Protein AF-A0A249T4B4-F1 (afdb_monomer)

Secondary structure (DSSP, 8-state):
----HHHHHHHHHTHHHHHHHHHH-------HHHHHHHHHHHHHHH--------SHHHHHHHHHHHHHHHHHHHHHHHHHH------------------

Structure (mmCIF, N/CA/C/O backbone):
data_AF-A0A249T4B4-F1
#
_entry.id   AF-A0A249T4B4-F1
#
loop_
_atom_site.group_PDB
_atom_site.id
_atom_site.type_symbol
_atom_site.label_atom_id
_atom_site.label_alt_id
_atom_site.label_comp_id
_atom_site.label_asym_id
_atom_site.label_entity_id
_atom_site.label_seq_id
_atom_site.pdbx_PDB_ins_code
_atom_site.Cartn_x
_atom_site.Cartn_y
_atom_site.Cartn_z
_atom_site.occupancy
_atom_site.B_iso_or_equiv
_atom_site.auth_seq_id
_atom_site.auth_comp_id
_atom_site.auth_asym_id
_atom_site.auth_atom_id
_atom_site.pdbx_PDB_model_num
ATOM 1 N N . MET A 1 1 ? 0.168 4.435 13.904 1.00 70.44 1 MET A N 1
ATOM 2 C CA . MET A 1 1 ? -0.228 4.103 12.525 1.00 70.44 1 MET A CA 1
ATOM 3 C C . MET A 1 1 ? -1.676 4.485 12.318 1.00 70.44 1 MET A C 1
ATOM 5 O O . MET A 1 1 ? -2.512 4.063 13.112 1.00 70.44 1 MET A O 1
ATOM 9 N N . LYS A 1 2 ? -1.967 5.302 11.306 1.00 84.81 2 LYS A N 1
ATOM 10 C CA . LYS A 1 2 ? -3.337 5.721 10.997 1.00 84.81 2 LYS A CA 1
ATOM 11 C C . LYS A 1 2 ? -3.500 5.833 9.485 1.00 84.81 2 LYS A C 1
ATOM 13 O O . LYS A 1 2 ? -2.949 6.744 8.883 1.00 84.81 2 LYS A O 1
ATOM 18 N N . PHE A 1 3 ? -4.254 4.909 8.901 1.00 90.31 3 PHE A N 1
ATOM 19 C CA . PHE A 1 3 ? -4.680 4.999 7.507 1.00 90.31 3 PHE A CA 1
ATOM 20 C C . PHE A 1 3 ? -5.956 5.842 7.424 1.00 90.31 3 PHE A C 1
ATOM 22 O O . PHE A 1 3 ? -6.886 5.630 8.208 1.00 90.31 3 PHE A O 1
ATOM 29 N N . THR A 1 4 ? -5.988 6.818 6.518 1.00 92.00 4 THR A N 1
ATOM 30 C CA . THR A 1 4 ? -7.196 7.600 6.203 1.00 92.00 4 THR A CA 1
ATOM 31 C C . THR A 1 4 ? -8.076 6.849 5.203 1.00 92.00 4 THR A C 1
ATOM 33 O O . THR A 1 4 ? -7.614 5.911 4.556 1.00 92.00 4 THR A O 1
ATOM 36 N N . ASP A 1 5 ? -9.335 7.258 5.033 1.00 90.50 5 ASP A N 1
ATOM 37 C CA . ASP A 1 5 ? -10.216 6.630 4.036 1.00 90.50 5 ASP A CA 1
ATOM 38 C C . ASP A 1 5 ? -9.691 6.802 2.596 1.00 90.50 5 ASP A C 1
ATOM 40 O O . ASP A 1 5 ? -9.836 5.893 1.781 1.00 90.50 5 ASP A O 1
ATOM 44 N N . GLU A 1 6 ? -8.994 7.907 2.300 1.00 92.75 6 GLU A N 1
ATOM 45 C CA . GLU A 1 6 ? -8.291 8.097 1.021 1.00 92.75 6 GLU A CA 1
ATOM 46 C C . GLU A 1 6 ? -7.152 7.083 0.852 1.00 92.75 6 GLU A C 1
ATOM 48 O O . GLU A 1 6 ? -7.034 6.450 -0.197 1.00 92.75 6 GLU A O 1
ATOM 53 N N . HIS A 1 7 ? -6.333 6.880 1.894 1.00 92.56 7 HIS A N 1
ATOM 54 C CA . HIS A 1 7 ? -5.259 5.882 1.856 1.00 92.56 7 HIS A CA 1
ATOM 55 C C . HIS A 1 7 ? -5.816 4.486 1.588 1.00 92.56 7 HIS A C 1
ATOM 57 O O . HIS A 1 7 ? -5.267 3.758 0.772 1.00 92.56 7 HIS A O 1
ATOM 63 N N . ILE A 1 8 ? -6.913 4.128 2.257 1.00 92.25 8 ILE A N 1
ATOM 64 C CA . ILE A 1 8 ? -7.579 2.828 2.117 1.00 92.25 8 ILE A CA 1
ATOM 65 C C . ILE A 1 8 ? -8.061 2.623 0.679 1.00 92.25 8 ILE A C 1
ATOM 67 O O . ILE A 1 8 ? -7.794 1.571 0.104 1.00 92.25 8 ILE A O 1
ATOM 71 N N . ALA A 1 9 ? -8.724 3.621 0.086 1.00 93.81 9 ALA A N 1
ATOM 72 C CA . ALA A 1 9 ? -9.222 3.532 -1.285 1.00 93.81 9 ALA A CA 1
ATOM 73 C C . ALA A 1 9 ? -8.085 3.298 -2.294 1.00 93.81 9 ALA A C 1
ATOM 75 O O . ALA A 1 9 ? -8.175 2.398 -3.126 1.00 93.81 9 ALA A O 1
ATOM 76 N N . LEU A 1 10 ? -6.986 4.049 -2.164 1.00 93.88 10 LEU A N 1
ATOM 77 C CA . LEU A 1 10 ? -5.814 3.905 -3.031 1.00 93.88 10 LEU A CA 1
ATOM 78 C C . LEU A 1 10 ? -5.099 2.561 -2.819 1.00 93.88 10 LEU A C 1
ATOM 80 O O . LEU A 1 10 ? -4.677 1.919 -3.777 1.00 93.88 10 LEU A O 1
ATOM 84 N N . LEU A 1 11 ? -4.967 2.098 -1.574 1.00 93.50 11 LEU A N 1
ATOM 85 C CA . LEU A 1 11 ? -4.361 0.795 -1.277 1.00 93.50 11 LEU A CA 1
ATOM 86 C C . LEU A 1 11 ? -5.217 -0.373 -1.785 1.00 93.50 11 LEU A C 1
ATOM 88 O O . LEU A 1 11 ? -4.671 -1.378 -2.234 1.00 93.50 11 LEU A O 1
ATOM 92 N N . ASP A 1 12 ? -6.544 -0.251 -1.754 1.00 93.25 12 ASP A N 1
ATOM 93 C CA . ASP A 1 12 ? -7.439 -1.255 -2.333 1.00 93.25 12 ASP A CA 1
ATOM 94 C C . ASP A 1 12 ? -7.380 -1.248 -3.874 1.00 93.25 12 ASP A C 1
ATOM 96 O O . ASP A 1 12 ? -7.371 -2.321 -4.478 1.00 93.25 12 ASP A O 1
ATOM 100 N N . GLU A 1 13 ? -7.241 -0.079 -4.512 1.00 94.12 13 GLU A N 1
ATOM 101 C CA . GLU A 1 13 ? -7.016 0.044 -5.964 1.00 94.12 13 GLU A CA 1
ATOM 102 C C . GLU A 1 13 ? -5.713 -0.648 -6.403 1.00 94.12 13 GLU A C 1
ATOM 104 O O . GLU A 1 13 ? -5.689 -1.402 -7.380 1.00 94.12 13 GLU A O 1
ATOM 109 N N . TYR A 1 14 ? -4.630 -0.454 -5.647 1.00 92.06 14 TYR A N 1
ATOM 110 C CA . TYR A 1 14 ? -3.311 -1.014 -5.956 1.00 92.06 14 TYR A CA 1
ATOM 111 C C . TYR A 1 14 ? -3.055 -2.407 -5.356 1.00 92.06 14 TYR A C 1
ATOM 113 O O . TYR A 1 14 ? -1.969 -2.967 -5.539 1.00 92.06 14 TYR A O 1
ATOM 121 N N . MET A 1 15 ? -4.055 -3.024 -4.722 1.00 91.00 15 MET A N 1
ATOM 122 C CA . MET A 1 15 ? -3.972 -4.361 -4.123 1.00 91.00 15 MET A CA 1
ATOM 123 C C . MET A 1 15 ? -3.398 -5.449 -5.057 1.00 91.00 15 MET A C 1
ATOM 125 O O . MET A 1 15 ? -2.612 -6.278 -4.588 1.00 91.00 15 MET A O 1
ATOM 129 N N . PRO A 1 16 ? -3.689 -5.478 -6.377 1.00 90.69 16 PRO A N 1
ATOM 130 C CA . PRO A 1 16 ? -3.104 -6.478 -7.274 1.00 90.69 16 PRO A CA 1
ATOM 131 C C . PRO A 1 16 ? -1.568 -6.446 -7.332 1.00 90.69 16 PRO A C 1
ATOM 133 O O . PRO A 1 16 ? -0.938 -7.473 -7.596 1.00 90.69 16 PRO A O 1
ATOM 136 N N . ILE A 1 17 ? -0.952 -5.285 -7.076 1.00 89.19 17 ILE A N 1
ATOM 137 C CA . ILE A 1 17 ? 0.507 -5.134 -6.997 1.00 89.19 17 ILE A CA 1
ATOM 138 C C . ILE A 1 17 ? 1.032 -5.880 -5.772 1.00 89.19 17 ILE A C 1
ATOM 140 O O . ILE A 1 17 ? 2.000 -6.634 -5.883 1.00 89.19 17 ILE A O 1
ATOM 144 N N . TRP A 1 18 ? 0.365 -5.716 -4.627 1.00 91.81 18 TRP A N 1
ATOM 145 C CA . TRP A 1 18 ? 0.710 -6.427 -3.402 1.00 91.81 18 TRP A CA 1
ATOM 146 C C . TRP A 1 18 ? 0.554 -7.937 -3.556 1.00 91.81 18 TRP A C 1
ATOM 148 O O . TRP A 1 18 ? 1.490 -8.669 -3.250 1.00 91.81 18 TRP A O 1
ATOM 158 N N . VAL A 1 19 ? -0.572 -8.404 -4.100 1.00 90.19 19 VAL A N 1
ATOM 159 C CA . VAL A 1 19 ? -0.815 -9.839 -4.332 1.00 90.19 19 VAL A CA 1
ATOM 160 C C . VAL A 1 19 ? 0.296 -10.443 -5.189 1.00 90.19 19 VAL A C 1
ATOM 162 O O . VAL A 1 19 ? 0.878 -11.465 -4.830 1.00 90.19 19 VAL A O 1
ATOM 165 N N . ARG A 1 20 ? 0.668 -9.772 -6.285 1.00 89.69 20 ARG A N 1
ATOM 166 C CA . ARG A 1 20 ? 1.765 -10.229 -7.146 1.00 89.69 20 ARG A CA 1
ATOM 167 C C . ARG A 1 20 ? 3.105 -10.247 -6.414 1.00 89.69 20 ARG A C 1
ATOM 169 O O . ARG A 1 20 ? 3.859 -11.202 -6.570 1.00 89.69 20 ARG A O 1
ATOM 176 N N . LEU A 1 21 ? 3.409 -9.218 -5.628 1.00 89.81 21 LEU A N 1
ATOM 177 C CA . LEU A 1 21 ? 4.647 -9.170 -4.859 1.00 89.81 21 LEU A CA 1
ATOM 178 C C . LEU A 1 21 ? 4.702 -10.270 -3.791 1.00 89.81 21 LEU A C 1
ATOM 180 O O . LEU A 1 21 ? 5.741 -10.901 -3.617 1.00 89.81 21 LEU A O 1
ATOM 184 N N . ARG A 1 22 ? 3.598 -10.510 -3.084 1.00 90.69 22 ARG A N 1
ATOM 185 C CA . ARG A 1 22 ? 3.492 -11.533 -2.043 1.00 90.69 22 ARG A CA 1
ATOM 186 C C . ARG A 1 22 ? 3.655 -12.938 -2.618 1.00 90.69 22 ARG A C 1
ATOM 188 O O . ARG A 1 22 ? 4.400 -13.726 -2.047 1.00 90.69 22 ARG A O 1
ATOM 195 N N . ASP A 1 23 ? 2.989 -13.221 -3.737 1.00 90.06 23 ASP A N 1
ATOM 196 C CA . ASP A 1 23 ? 2.881 -14.578 -4.280 1.00 90.06 23 ASP A CA 1
ATOM 197 C C . ASP A 1 23 ? 4.032 -14.921 -5.242 1.00 90.06 23 ASP A C 1
ATOM 199 O O . ASP A 1 23 ? 4.503 -16.055 -5.265 1.00 90.06 23 ASP A O 1
ATOM 203 N N . ALA A 1 24 ? 4.509 -13.951 -6.030 1.00 87.12 24 ALA A N 1
ATOM 204 C CA . ALA A 1 24 ? 5.561 -14.154 -7.031 1.00 87.12 24 ALA A CA 1
ATOM 205 C C . ALA A 1 24 ? 6.916 -13.535 -6.643 1.00 87.12 24 ALA A C 1
ATOM 207 O O . ALA A 1 24 ? 7.859 -13.613 -7.429 1.00 87.12 24 ALA A O 1
ATOM 208 N N . HIS A 1 25 ? 7.024 -12.892 -5.471 1.00 83.75 25 HIS A N 1
ATOM 209 C CA . HIS A 1 25 ? 8.240 -12.213 -4.990 1.00 83.75 25 HIS A CA 1
ATOM 210 C C . HIS A 1 25 ? 8.845 -11.225 -5.996 1.00 83.75 25 HIS A C 1
ATOM 212 O O . HIS A 1 25 ? 10.054 -10.994 -6.026 1.00 83.75 25 HIS A O 1
ATOM 218 N N . TYR A 1 26 ? 7.988 -10.630 -6.827 1.00 79.19 26 TYR A N 1
ATOM 219 C CA . TYR A 1 26 ? 8.407 -9.833 -7.966 1.00 79.19 26 TYR A CA 1
ATOM 220 C C . TYR A 1 26 ? 7.624 -8.527 -8.071 1.00 79.19 26 TYR A C 1
ATOM 222 O O . TYR A 1 26 ? 6.391 -8.513 -8.074 1.00 79.19 26 TYR A O 1
ATOM 230 N N . VAL A 1 27 ? 8.365 -7.431 -8.240 1.00 73.25 27 VAL A N 1
ATOM 231 C CA . VAL A 1 27 ? 7.838 -6.112 -8.593 1.00 73.25 27 VAL A CA 1
ATOM 232 C C . VAL A 1 27 ? 8.239 -5.818 -10.035 1.00 73.25 27 VAL A C 1
ATOM 234 O O . VAL A 1 27 ? 9.420 -5.671 -10.344 1.00 73.25 27 VAL A O 1
ATOM 237 N N . ARG A 1 28 ? 7.252 -5.743 -10.935 1.00 72.06 28 ARG A N 1
ATOM 238 C CA . ARG A 1 28 ? 7.466 -5.238 -12.302 1.00 72.06 28 ARG A CA 1
ATOM 239 C C . ARG A 1 28 ? 7.724 -3.733 -12.233 1.00 72.06 28 ARG A C 1
ATOM 241 O O . ARG A 1 28 ? 7.184 -3.101 -11.333 1.00 72.06 28 ARG A O 1
ATOM 248 N N . ASN A 1 29 ? 8.457 -3.164 -13.197 1.00 70.50 29 ASN A N 1
ATOM 249 C CA . ASN A 1 29 ? 8.560 -1.708 -13.375 1.00 70.50 29 ASN A CA 1
ATOM 250 C C . ASN A 1 29 ? 7.177 -1.059 -13.219 1.00 70.50 29 ASN A C 1
ATOM 252 O O . ASN A 1 29 ? 6.308 -1.229 -14.077 1.00 70.50 29 ASN A O 1
ATOM 256 N N . MET A 1 30 ? 6.979 -0.388 -12.086 1.00 78.50 30 MET A N 1
ATOM 257 C CA . MET A 1 30 ? 5.765 0.353 -11.785 1.00 78.50 30 MET A CA 1
ATOM 258 C C . MET A 1 30 ? 5.864 1.740 -12.388 1.00 78.50 30 MET A C 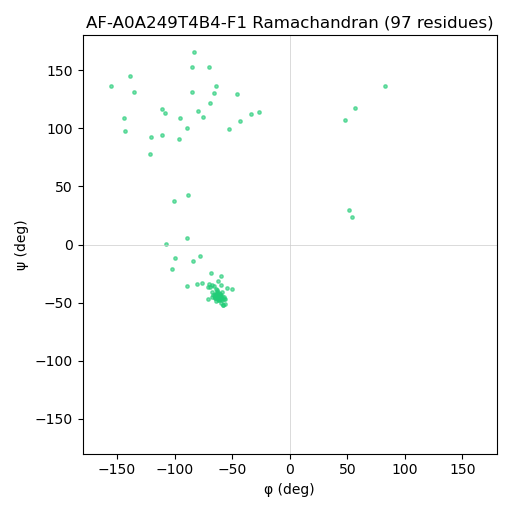1
ATOM 260 O O . MET A 1 30 ? 6.952 2.291 -12.559 1.00 78.50 30 MET A O 1
ATOM 264 N N . GLU A 1 31 ? 4.707 2.307 -12.693 1.00 85.00 31 GLU A N 1
ATOM 265 C CA . GLU A 1 31 ? 4.629 3.697 -13.098 1.00 85.00 31 GLU A CA 1
ATOM 266 C C . GLU A 1 31 ? 5.073 4.605 -11.942 1.00 85.00 31 GLU A C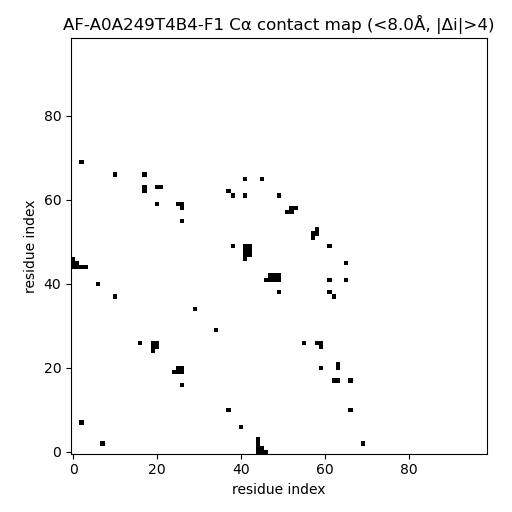 1
ATOM 268 O O . GLU A 1 31 ? 4.676 4.396 -10.792 1.00 85.00 31 GLU A O 1
ATOM 273 N N . GLY A 1 32 ? 5.886 5.623 -12.247 1.00 84.81 32 GLY A N 1
ATOM 274 C CA . GLY A 1 32 ? 6.459 6.520 -11.237 1.00 84.81 32 GLY A CA 1
ATOM 275 C C . GLY A 1 32 ? 5.403 7.165 -10.336 1.00 84.81 32 GLY A C 1
ATOM 276 O O . GLY A 1 32 ? 5.586 7.218 -9.126 1.00 84.81 32 GLY A O 1
ATOM 277 N N . ARG A 1 33 ? 4.239 7.528 -10.891 1.00 87.94 33 ARG A N 1
ATOM 278 C CA . ARG A 1 33 ? 3.119 8.104 -10.126 1.00 87.94 33 ARG A CA 1
ATOM 279 C C . ARG A 1 33 ? 2.550 7.152 -9.072 1.00 87.94 33 ARG A C 1
ATOM 281 O O . ARG A 1 33 ? 2.213 7.584 -7.970 1.00 87.94 33 ARG A O 1
ATOM 288 N N . ILE A 1 34 ? 2.450 5.861 -9.395 1.00 89.75 34 ILE A N 1
ATOM 289 C CA . ILE A 1 34 ? 1.975 4.839 -8.451 1.00 89.75 34 ILE A CA 1
ATOM 290 C C . ILE A 1 34 ? 2.995 4.696 -7.322 1.00 89.75 34 ILE A C 1
ATOM 292 O O . ILE A 1 34 ? 2.625 4.666 -6.150 1.00 89.75 34 ILE A O 1
ATOM 296 N N . LEU A 1 35 ? 4.285 4.669 -7.667 1.00 88.75 35 LEU A N 1
ATOM 297 C CA . LEU A 1 35 ? 5.362 4.577 -6.687 1.00 88.75 35 LEU A C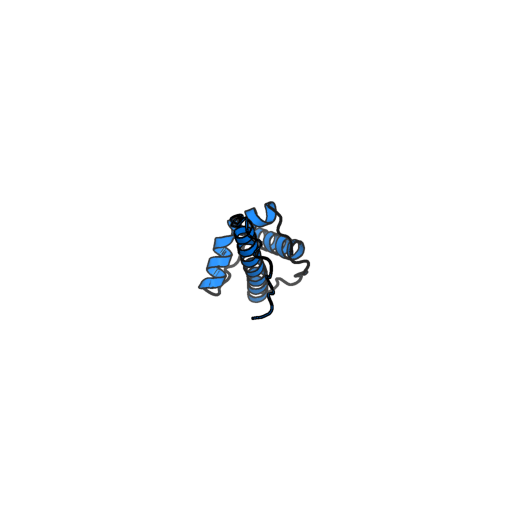A 1
ATOM 298 C C . LEU A 1 35 ? 5.372 5.778 -5.730 1.00 88.75 35 LEU A C 1
ATOM 300 O O . LEU A 1 35 ? 5.406 5.579 -4.518 1.00 88.75 35 LEU A O 1
ATOM 304 N N . GLU A 1 36 ? 5.285 6.998 -6.260 1.00 90.12 36 GLU A N 1
ATOM 305 C CA . GLU A 1 36 ? 5.204 8.238 -5.476 1.00 90.12 36 GLU A CA 1
ATOM 306 C C . GLU A 1 36 ? 3.988 8.237 -4.544 1.00 90.12 36 GLU A C 1
ATOM 308 O O . GLU A 1 36 ? 4.090 8.613 -3.376 1.00 90.12 36 GLU A O 1
ATOM 313 N N . THR A 1 37 ? 2.844 7.750 -5.033 1.00 91.88 37 THR A N 1
ATOM 314 C CA . THR A 1 37 ? 1.617 7.636 -4.236 1.00 91.88 37 THR A CA 1
ATOM 315 C C . THR A 1 37 ? 1.797 6.651 -3.081 1.00 91.88 37 THR A C 1
ATOM 317 O O . THR A 1 37 ? 1.500 6.985 -1.935 1.00 91.88 37 THR A O 1
ATOM 320 N N . LEU A 1 38 ? 2.334 5.454 -3.343 1.00 91.38 38 LEU A N 1
ATOM 321 C CA . LEU A 1 38 ? 2.585 4.452 -2.302 1.00 91.38 38 LEU A CA 1
ATOM 322 C C . LEU A 1 38 ? 3.629 4.934 -1.286 1.00 91.38 38 LEU A C 1
ATOM 324 O O . LEU A 1 38 ? 3.459 4.720 -0.086 1.00 91.38 38 LEU A O 1
ATOM 328 N N . GLN A 1 39 ? 4.671 5.633 -1.741 1.00 90.56 39 GLN A N 1
ATOM 329 C CA . GLN A 1 39 ? 5.679 6.241 -0.873 1.00 90.56 39 GLN A CA 1
ATOM 330 C C . GLN A 1 39 ? 5.076 7.332 0.019 1.00 90.56 39 GLN A C 1
ATOM 332 O O . GLN A 1 39 ? 5.362 7.377 1.217 1.00 90.56 39 GLN A O 1
ATOM 337 N N . ARG A 1 40 ? 4.213 8.191 -0.538 1.00 92.00 40 ARG A N 1
ATOM 338 C CA . ARG A 1 40 ? 3.485 9.215 0.220 1.00 92.00 40 ARG A CA 1
ATOM 339 C C . ARG A 1 40 ? 2.650 8.575 1.326 1.00 92.00 40 ARG A C 1
ATOM 341 O O . ARG A 1 40 ? 2.806 8.943 2.487 1.00 92.00 40 ARG A O 1
ATOM 348 N N . ILE A 1 41 ? 1.833 7.577 0.980 1.00 92.12 41 ILE A N 1
ATOM 349 C CA . ILE A 1 41 ? 0.983 6.868 1.948 1.00 92.12 41 ILE A CA 1
ATOM 350 C C . ILE A 1 41 ? 1.839 6.196 3.025 1.00 92.12 41 ILE A C 1
ATOM 352 O O . ILE A 1 41 ? 1.525 6.310 4.205 1.00 92.12 41 ILE A O 1
ATOM 356 N N . HIS A 1 42 ? 2.937 5.536 2.649 1.00 91.38 42 HIS A N 1
ATOM 357 C CA . HIS A 1 42 ? 3.864 4.927 3.604 1.00 91.38 42 HIS A CA 1
ATOM 358 C C . HIS A 1 42 ? 4.386 5.953 4.617 1.00 91.38 42 HIS A C 1
ATOM 360 O O . HIS A 1 42 ? 4.291 5.737 5.828 1.00 91.38 42 HIS A O 1
ATOM 366 N N . ASN A 1 43 ? 4.899 7.084 4.132 1.00 90.00 43 ASN A N 1
ATOM 367 C CA . ASN A 1 43 ? 5.463 8.131 4.981 1.00 90.00 43 ASN A CA 1
ATOM 368 C C . ASN A 1 43 ? 4.406 8.744 5.915 1.00 90.00 43 ASN A C 1
ATOM 370 O O . ASN A 1 43 ? 4.676 8.945 7.099 1.00 90.00 43 ASN A O 1
ATOM 374 N N . GLU A 1 44 ? 3.202 9.006 5.404 1.00 90.69 44 GLU A N 1
ATOM 375 C CA . GLU A 1 44 ? 2.100 9.596 6.172 1.00 90.69 44 GLU A CA 1
ATOM 376 C C . GLU A 1 44 ? 1.512 8.627 7.206 1.00 90.69 44 GLU A C 1
ATOM 378 O O . GLU A 1 44 ? 1.315 9.000 8.362 1.00 90.69 44 GLU A O 1
ATOM 383 N N . ALA A 1 45 ? 1.234 7.381 6.812 1.00 88.50 45 ALA A N 1
ATOM 384 C CA . ALA A 1 45 ? 0.505 6.425 7.644 1.00 88.50 45 ALA A CA 1
ATOM 385 C C . ALA A 1 45 ? 1.389 5.748 8.702 1.00 88.50 45 ALA A C 1
ATOM 387 O O . ALA A 1 45 ? 0.909 5.431 9.802 1.00 88.50 45 ALA A O 1
ATOM 388 N N . LEU A 1 46 ? 2.665 5.510 8.376 1.00 86.50 46 LEU A N 1
ATOM 389 C CA . LEU A 1 46 ? 3.613 4.814 9.250 1.00 86.50 46 LEU A CA 1
ATOM 390 C C . LEU A 1 46 ? 4.539 5.767 10.013 1.00 86.50 46 LEU A C 1
ATOM 392 O O . LEU A 1 46 ? 5.202 5.320 10.944 1.00 86.50 46 LEU A O 1
ATOM 396 N N . HIS A 1 47 ? 4.573 7.061 9.666 1.00 78.25 47 HIS A N 1
ATOM 397 C CA . HIS A 1 47 ? 5.530 8.046 10.198 1.00 78.25 47 HIS A CA 1
ATOM 398 C C . HIS A 1 47 ? 7.003 7.620 10.044 1.00 78.25 47 HIS A C 1
ATOM 400 O O . HIS A 1 47 ? 7.876 8.079 10.779 1.00 78.25 47 HIS A O 1
ATOM 406 N N . VAL A 1 48 ? 7.285 6.734 9.086 1.00 75.88 48 VAL A N 1
ATOM 407 C CA . VAL A 1 48 ? 8.632 6.281 8.736 1.00 75.88 48 VAL A CA 1
ATOM 408 C C . VAL A 1 48 ? 8.952 6.839 7.365 1.00 75.88 48 VAL A C 1
ATOM 410 O O . VAL A 1 48 ? 8.293 6.495 6.385 1.00 75.88 48 VAL A O 1
ATOM 413 N N . HIS A 1 49 ? 9.970 7.688 7.292 1.00 71.94 49 HIS A N 1
ATOM 414 C CA . HIS A 1 49 ? 10.376 8.264 6.025 1.00 71.94 49 HIS A CA 1
ATOM 415 C C . HIS A 1 49 ? 11.227 7.285 5.216 1.00 71.94 49 HIS A C 1
ATOM 417 O O . HIS A 1 49 ? 12.359 6.964 5.584 1.00 71.94 49 HIS A O 1
ATOM 423 N N . PHE A 1 50 ? 10.694 6.858 4.077 1.00 69.00 50 PHE A N 1
ATOM 424 C CA . PHE A 1 50 ? 11.431 6.104 3.074 1.00 69.00 50 PHE A CA 1
ATOM 425 C C . PHE A 1 50 ? 11.956 7.082 2.018 1.00 69.00 50 PHE A C 1
ATOM 427 O O . PHE A 1 50 ? 11.170 7.648 1.263 1.00 69.00 50 PHE A O 1
ATOM 434 N N . TYR A 1 51 ? 13.271 7.323 1.980 1.00 61.59 51 TYR A N 1
ATOM 435 C CA . TYR A 1 51 ? 13.873 8.325 1.082 1.00 61.59 51 TYR A CA 1
ATOM 436 C C . TYR A 1 51 ? 14.541 7.735 -0.171 1.00 61.59 51 TYR A C 1
ATOM 438 O O . TYR A 1 51 ? 14.670 8.436 -1.168 1.00 61.59 51 TYR A O 1
ATOM 446 N N . ASN A 1 52 ? 14.916 6.448 -0.169 1.00 63.12 52 ASN A N 1
ATOM 447 C CA . ASN A 1 52 ? 15.761 5.859 -1.218 1.00 63.12 52 ASN A CA 1
ATOM 448 C C .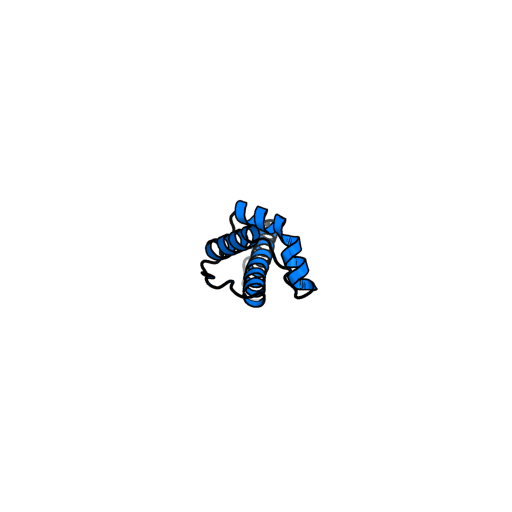 ASN A 1 52 ? 15.084 4.680 -1.939 1.00 63.12 52 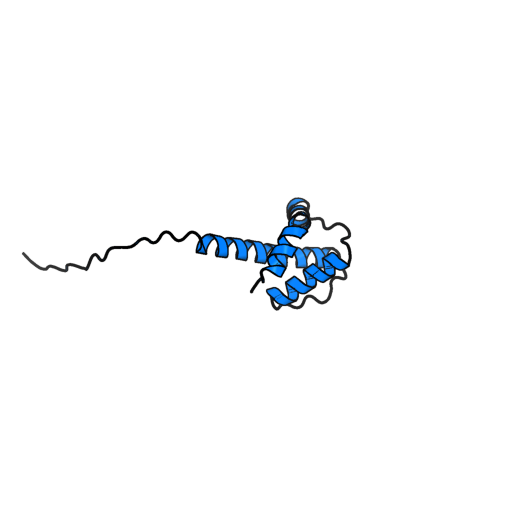ASN A C 1
ATOM 450 O O . ASN A 1 52 ? 15.420 3.517 -1.719 1.00 63.12 52 ASN A O 1
ATOM 454 N N . LEU A 1 53 ? 14.160 4.974 -2.858 1.00 64.44 53 LEU A N 1
ATOM 455 C CA . LEU A 1 53 ? 13.552 3.988 -3.773 1.00 64.44 53 LEU A CA 1
ATOM 456 C C . LEU A 1 53 ? 14.367 3.824 -5.067 1.00 64.44 53 LEU A C 1
ATOM 458 O O . LEU A 1 53 ? 13.832 3.755 -6.166 1.00 64.44 53 LEU A O 1
ATOM 462 N N . TRP A 1 54 ? 15.689 3.766 -4.935 1.00 69.19 54 TRP A N 1
ATOM 463 C CA . TRP A 1 54 ? 16.630 3.622 -6.050 1.00 69.19 54 TRP A CA 1
ATOM 464 C C . TRP A 1 54 ? 16.736 2.195 -6.612 1.00 69.19 54 TRP A C 1
ATOM 466 O O . TRP A 1 54 ? 17.375 1.986 -7.640 1.00 69.19 54 TRP A O 1
ATOM 476 N N . CYS A 1 55 ? 16.150 1.201 -5.934 1.00 79.31 55 CYS A N 1
ATOM 477 C CA . CYS A 1 55 ? 16.352 -0.209 -6.245 1.00 79.31 55 CYS A CA 1
ATOM 478 C C . CYS A 1 55 ? 15.052 -1.023 -6.162 1.00 79.31 55 CYS A C 1
ATOM 480 O O . CYS A 1 55 ? 14.214 -0.775 -5.296 1.00 79.31 55 CYS A O 1
ATOM 482 N N . ASN A 1 56 ? 14.887 -2.030 -7.031 1.00 80.38 56 ASN A N 1
ATOM 483 C CA . ASN A 1 56 ? 13.670 -2.857 -7.069 1.00 80.38 56 ASN A CA 1
ATOM 484 C C . ASN A 1 56 ? 13.400 -3.582 -5.740 1.00 80.38 56 ASN A C 1
ATOM 486 O O . ASN A 1 56 ? 12.246 -3.711 -5.340 1.00 80.38 56 ASN A O 1
ATOM 490 N N . SER A 1 57 ? 14.443 -4.011 -5.023 1.00 83.56 57 SER A N 1
ATOM 491 C CA . SER A 1 57 ? 14.297 -4.607 -3.688 1.00 83.56 57 SER A CA 1
ATOM 492 C C . SER A 1 57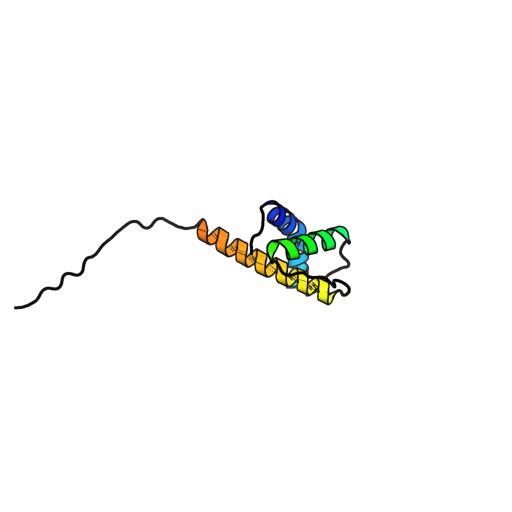 ? 13.886 -3.581 -2.627 1.00 83.56 57 SER A C 1
ATOM 494 O O . SER A 1 57 ? 13.092 -3.903 -1.752 1.00 83.56 57 SER A O 1
ATOM 496 N N . CYS A 1 58 ? 14.345 -2.334 -2.736 1.00 85.44 58 CYS A N 1
ATOM 497 C CA . CYS A 1 58 ? 13.966 -1.226 -1.857 1.00 85.44 58 CYS A CA 1
ATOM 498 C C . CYS A 1 58 ? 12.471 -0.911 -2.006 1.00 85.44 58 CYS A C 1
ATOM 500 O O . CYS A 1 58 ? 11.755 -0.731 -1.025 1.00 85.44 58 CYS A O 1
ATOM 502 N N . VAL A 1 59 ? 12.001 -0.887 -3.256 1.00 86.88 59 VAL A N 1
ATOM 503 C CA . VAL A 1 59 ? 10.591 -0.692 -3.598 1.00 86.88 59 VAL A CA 1
ATOM 504 C C . VAL A 1 59 ? 9.736 -1.854 -3.098 1.00 86.88 59 VAL A C 1
ATOM 506 O O . VAL A 1 59 ? 8.698 -1.629 -2.479 1.00 86.88 59 VAL A O 1
ATOM 509 N N . ALA A 1 60 ? 10.180 -3.092 -3.326 1.00 89.12 60 ALA A N 1
ATOM 510 C CA . ALA A 1 60 ? 9.508 -4.284 -2.824 1.00 89.12 60 ALA A CA 1
ATOM 511 C C . ALA A 1 60 ? 9.361 -4.259 -1.297 1.00 89.12 60 ALA A C 1
ATOM 513 O O . ALA A 1 60 ? 8.277 -4.523 -0.783 1.00 89.12 60 ALA A O 1
ATOM 514 N N . GLU A 1 61 ? 10.423 -3.898 -0.577 1.00 88.88 61 GLU A N 1
ATOM 515 C CA 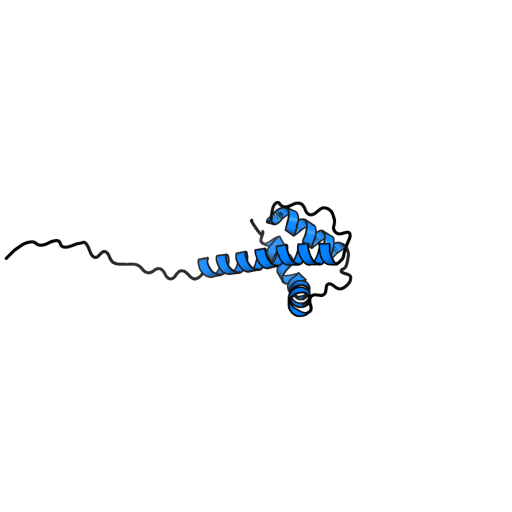. GLU A 1 61 ? 10.400 -3.838 0.883 1.00 88.88 61 GLU A CA 1
ATOM 516 C C . GLU A 1 61 ? 9.442 -2.756 1.393 1.00 88.88 61 GLU A C 1
ATOM 518 O O . GLU A 1 61 ? 8.615 -3.030 2.260 1.00 88.88 61 GLU A O 1
ATOM 523 N N . MET A 1 62 ? 9.464 -1.558 0.797 1.00 90.88 62 MET A N 1
ATOM 524 C CA . MET A 1 62 ? 8.519 -0.490 1.141 1.00 90.88 62 MET A CA 1
ATOM 525 C C . MET A 1 62 ? 7.063 -0.945 0.954 1.00 90.88 62 MET A C 1
ATOM 527 O O . MET A 1 62 ? 6.233 -0.752 1.843 1.00 90.88 62 MET A O 1
ATOM 531 N N . ILE A 1 63 ? 6.746 -1.576 -0.183 1.00 91.12 63 ILE A N 1
ATOM 532 C CA . ILE A 1 63 ? 5.396 -2.091 -0.463 1.00 91.12 63 ILE A CA 1
ATOM 533 C C . ILE A 1 63 ? 5.027 -3.185 0.536 1.00 91.12 63 ILE A C 1
ATOM 535 O O . ILE A 1 63 ? 3.916 -3.186 1.060 1.00 91.12 63 ILE A O 1
ATOM 539 N N . ARG A 1 64 ? 5.953 -4.096 0.840 1.00 91.69 64 ARG A N 1
ATOM 540 C CA . ARG A 1 64 ? 5.730 -5.170 1.808 1.00 91.69 64 ARG A CA 1
ATOM 541 C C . ARG A 1 64 ? 5.389 -4.612 3.185 1.00 91.69 64 ARG A C 1
ATOM 543 O O . ARG A 1 64 ? 4.379 -5.008 3.759 1.00 91.69 64 ARG A O 1
ATOM 550 N N . ILE A 1 65 ? 6.189 -3.677 3.692 1.00 91.62 65 ILE A N 1
ATOM 551 C CA . ILE A 1 65 ? 5.945 -3.025 4.982 1.00 91.62 65 ILE A CA 1
ATOM 552 C C . ILE A 1 65 ? 4.580 -2.334 4.965 1.00 91.62 65 ILE A C 1
ATOM 554 O O . ILE A 1 65 ? 3.784 -2.538 5.883 1.00 91.62 65 ILE A O 1
ATOM 558 N N . LEU A 1 66 ? 4.283 -1.566 3.915 1.00 93.00 66 LEU A N 1
ATOM 559 C CA . LEU A 1 66 ? 3.025 -0.837 3.774 1.00 93.00 66 LEU A CA 1
ATOM 560 C C . LEU A 1 66 ? 1.805 -1.766 3.833 1.00 93.00 66 LEU A C 1
ATOM 562 O O . LEU A 1 66 ? 0.903 -1.540 4.640 1.00 93.00 66 LEU A O 1
ATOM 566 N N . TYR A 1 67 ? 1.786 -2.824 3.021 1.00 93.94 67 TYR A N 1
ATOM 567 C CA . TYR A 1 67 ? 0.625 -3.707 2.912 1.00 93.94 67 TYR A CA 1
ATOM 568 C C . TYR A 1 67 ? 0.469 -4.666 4.091 1.00 93.94 67 TYR A C 1
ATOM 570 O O . TYR A 1 67 ? -0.659 -4.923 4.499 1.00 93.94 67 TYR A O 1
ATOM 578 N N . VAL A 1 68 ? 1.559 -5.130 4.711 1.00 92.81 68 VAL A N 1
ATOM 579 C CA . VAL A 1 68 ? 1.470 -5.923 5.953 1.00 92.81 68 VAL A CA 1
ATOM 580 C C . VAL A 1 68 ? 0.814 -5.104 7.064 1.00 92.81 68 VAL A C 1
ATOM 582 O O . VAL A 1 68 ? -0.089 -5.578 7.752 1.00 92.81 68 VAL A O 1
ATOM 585 N N . ASN A 1 69 ? 1.230 -3.848 7.214 1.00 91.88 69 ASN A N 1
ATOM 586 C CA . ASN A 1 69 ? 0.623 -2.920 8.161 1.00 91.88 69 ASN A CA 1
ATOM 587 C C . ASN A 1 69 ? -0.847 -2.633 7.809 1.00 91.88 69 ASN A C 1
ATOM 589 O O . ASN A 1 69 ? -1.715 -2.603 8.683 1.00 91.88 69 ASN A O 1
ATOM 593 N N . TYR A 1 70 ? -1.152 -2.466 6.524 1.00 92.88 70 TYR A N 1
ATOM 594 C CA . TYR A 1 70 ? -2.519 -2.262 6.058 1.00 92.88 70 TYR A CA 1
ATOM 595 C C . TYR A 1 70 ? -3.442 -3.461 6.346 1.00 92.88 70 TYR A C 1
ATOM 597 O O . TYR A 1 70 ? -4.552 -3.279 6.852 1.00 92.88 70 TYR A O 1
ATOM 605 N N . GLU A 1 71 ? -2.983 -4.690 6.107 1.00 91.19 71 GLU A N 1
ATOM 606 C CA . GLU A 1 71 ? -3.728 -5.916 6.418 1.00 91.19 71 GLU A CA 1
ATOM 607 C C . GLU A 1 71 ? -3.976 -6.064 7.925 1.00 91.19 71 GLU A C 1
ATOM 609 O O . GLU A 1 71 ? -5.097 -6.370 8.339 1.00 91.19 71 GLU A O 1
ATOM 614 N N . GLN A 1 72 ? -2.973 -5.769 8.761 1.00 90.38 72 GLN A N 1
ATOM 615 C CA . GLN A 1 72 ? -3.133 -5.745 10.220 1.00 90.38 72 GLN A CA 1
ATOM 616 C C . GLN A 1 72 ? -4.176 -4.709 10.657 1.00 90.38 72 GLN A C 1
ATOM 618 O O . GLN A 1 72 ? -5.031 -5.000 11.496 1.00 90.38 72 GLN A O 1
ATOM 623 N N . PHE A 1 73 ? -4.157 -3.517 10.058 1.00 89.12 73 PHE A N 1
ATOM 624 C CA . PHE A 1 73 ? -5.164 -2.491 10.316 1.00 89.12 73 PHE A CA 1
ATOM 625 C C . PHE A 1 73 ? -6.574 -2.947 9.927 1.00 89.12 73 PHE A C 1
ATOM 627 O O . PHE A 1 73 ? -7.500 -2.796 10.728 1.00 89.12 73 PHE A O 1
ATOM 634 N N . LYS A 1 74 ? -6.749 -3.550 8.742 1.00 87.62 74 LYS A N 1
ATOM 635 C CA . LYS A 1 74 ? -8.044 -4.109 8.318 1.00 87.62 74 LYS A CA 1
ATOM 636 C C . LYS A 1 74 ? -8.525 -5.203 9.270 1.00 87.62 74 LYS A C 1
ATOM 638 O O . LYS A 1 74 ? -9.699 -5.205 9.637 1.00 87.62 74 LYS A O 1
ATOM 643 N N . ALA A 1 75 ? -7.636 -6.093 9.713 1.00 85.69 75 ALA A N 1
ATOM 644 C CA . ALA A 1 75 ? -7.976 -7.149 10.662 1.00 85.69 75 ALA A CA 1
ATOM 645 C C . ALA A 1 75 ? -8.497 -6.576 11.993 1.00 85.69 75 ALA A C 1
ATOM 647 O O . ALA A 1 75 ? -9.556 -6.988 12.461 1.00 85.69 75 ALA A O 1
ATOM 648 N N . VAL A 1 76 ? -7.822 -5.572 12.565 1.00 81.94 76 VAL A N 1
ATOM 649 C CA . VAL A 1 76 ? -8.262 -4.917 13.813 1.00 81.94 76 VAL A CA 1
ATOM 650 C C . VAL A 1 76 ? -9.589 -4.173 13.627 1.00 81.94 76 VAL A C 1
ATOM 652 O O . VAL A 1 76 ? -10.487 -4.300 14.463 1.00 81.94 76 VAL A O 1
ATOM 655 N N . ARG A 1 77 ? -9.753 -3.442 12.516 1.00 77.12 77 ARG A N 1
ATOM 656 C CA . ARG A 1 77 ? -10.989 -2.707 12.199 1.00 77.12 77 ARG A CA 1
ATOM 657 C C . ARG A 1 77 ? -12.190 -3.649 1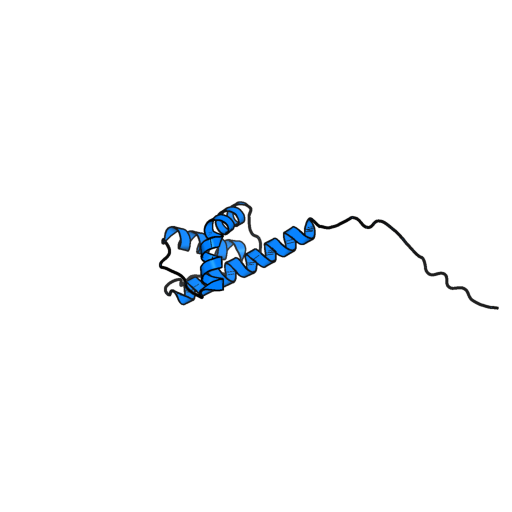2.038 1.00 77.12 77 ARG A C 1
ATOM 659 O O . ARG A 1 77 ? -13.261 -3.351 12.561 1.00 77.12 77 ARG A O 1
ATOM 666 N N . ASN A 1 78 ? -12.006 -4.797 11.387 1.00 66.94 78 ASN A N 1
ATOM 667 C CA . ASN A 1 78 ? -13.056 -5.808 11.224 1.00 66.94 78 ASN A CA 1
ATOM 668 C C . ASN A 1 78 ? -13.415 -6.494 12.554 1.00 66.94 78 ASN A C 1
ATOM 670 O O . ASN A 1 78 ? -14.589 -6.747 12.813 1.00 66.94 78 ASN A O 1
ATOM 674 N N . VAL A 1 79 ? -12.437 -6.734 13.437 1.00 61.44 79 VAL A N 1
ATOM 675 C CA . VAL A 1 79 ? -12.689 -7.278 14.786 1.00 61.44 79 VAL A CA 1
ATOM 676 C C . VAL A 1 79 ? -13.480 -6.291 15.654 1.00 61.44 79 VAL A C 1
ATOM 678 O O . VAL A 1 79 ? -14.356 -6.706 16.408 1.00 61.44 79 VAL A O 1
ATOM 681 N N . GLN A 1 80 ? -13.245 -4.982 15.523 1.00 54.75 80 GLN A N 1
ATOM 682 C CA . GLN A 1 80 ? -14.016 -3.963 16.251 1.00 54.75 80 GLN A CA 1
ATOM 683 C C . GLN A 1 80 ? -15.481 -3.849 15.808 1.00 54.75 80 GLN A C 1
ATOM 685 O O . GLN A 1 80 ? -16.318 -3.443 16.611 1.00 54.75 80 GLN A O 1
ATOM 690 N N . GLN A 1 81 ? -15.810 -4.237 14.574 1.00 51.88 81 GLN A N 1
ATOM 691 C CA . GLN A 1 81 ? -17.196 -4.285 14.092 1.00 51.88 81 GLN A CA 1
ATOM 692 C C . GLN A 1 81 ? -17.924 -5.583 14.479 1.00 51.88 81 GLN A C 1
ATOM 694 O O . GLN A 1 81 ? -19.149 -5.634 14.435 1.00 51.88 81 GLN A O 1
ATOM 699 N N . ALA A 1 82 ? -17.192 -6.610 14.915 1.00 48.09 82 ALA A N 1
ATOM 700 C CA . ALA A 1 82 ? -17.725 -7.913 15.303 1.00 48.09 82 ALA A CA 1
ATOM 701 C C . ALA A 1 82 ? -17.848 -8.082 16.830 1.00 48.09 82 ALA A C 1
ATOM 703 O O . ALA A 1 82 ? -17.586 -9.164 17.352 1.00 48.09 82 ALA A O 1
ATOM 704 N N . LYS A 1 83 ? -18.227 -7.033 17.572 1.00 38.22 83 LYS A N 1
ATOM 705 C CA . LYS A 1 83 ? -18.538 -7.161 19.004 1.00 38.22 83 LYS A CA 1
ATOM 706 C C . LYS A 1 83 ? -20.029 -7.488 19.178 1.00 38.22 83 LYS A C 1
ATOM 708 O O . LYS A 1 83 ? -20.833 -6.559 19.133 1.00 38.22 83 LYS A O 1
ATOM 713 N N . PRO A 1 84 ? -20.439 -8.752 19.412 1.00 43.72 84 PRO A N 1
ATOM 714 C CA . PRO A 1 84 ? -21.716 -8.987 20.051 1.00 43.72 84 PRO A CA 1
ATOM 715 C C . PRO A 1 84 ? -21.583 -8.523 21.501 1.00 43.72 84 PRO A C 1
ATOM 717 O O . PRO A 1 84 ? -20.714 -8.948 22.264 1.00 43.72 84 PRO A O 1
ATOM 720 N N . GLU A 1 85 ? -22.443 -7.586 21.846 1.00 55.22 85 GLU A N 1
ATOM 721 C CA . GLU A 1 85 ? -22.806 -7.219 23.198 1.00 55.22 85 GLU A CA 1
ATOM 722 C C . GLU A 1 85 ? -23.247 -8.485 23.958 1.00 55.22 85 GLU A C 1
ATOM 724 O O . GLU A 1 85 ? -24.362 -8.970 23.789 1.00 55.22 85 GLU A O 1
ATOM 729 N N . GLN A 1 86 ? -22.356 -9.075 24.763 1.00 51.22 86 GLN A N 1
ATOM 730 C CA . GLN A 1 86 ? -22.758 -10.019 25.806 1.00 51.22 86 GLN A CA 1
ATOM 731 C C . GLN A 1 86 ? -22.875 -9.278 27.132 1.00 51.22 86 GLN A C 1
ATOM 733 O O . GLN A 1 86 ? -21.929 -9.105 27.899 1.00 51.22 86 GLN A O 1
ATOM 738 N N . THR A 1 87 ? -24.098 -8.813 27.329 1.00 46.84 87 THR A N 1
ATOM 739 C CA . THR A 1 87 ? -24.720 -8.369 28.567 1.00 46.84 87 THR A CA 1
ATOM 740 C C . THR A 1 87 ? -24.874 -9.543 29.543 1.00 46.84 87 THR A C 1
ATOM 742 O O . THR A 1 87 ? -25.445 -10.566 29.182 1.00 46.84 87 THR A O 1
ATOM 745 N N . GLY A 1 88 ? -24.443 -9.354 30.797 1.00 45.47 88 GLY A N 1
ATOM 746 C CA . GLY A 1 88 ? -24.832 -10.165 31.966 1.00 45.47 88 GLY A CA 1
ATOM 747 C C . GLY A 1 88 ? -24.042 -11.473 32.153 1.00 45.47 88 GLY A C 1
ATOM 748 O O . GLY A 1 88 ? -23.793 -12.202 31.210 1.00 45.47 88 GLY A O 1
ATOM 749 N N . SER A 1 89 ? -23.599 -11.869 33.345 1.00 47.03 89 SER A N 1
ATOM 750 C CA . SER A 1 89 ? -24.088 -11.526 34.676 1.00 47.03 89 SER A CA 1
ATOM 751 C C . SER A 1 89 ? -22.984 -11.677 35.719 1.00 47.03 89 SER A C 1
ATOM 753 O O . SER A 1 89 ? -22.291 -12.692 35.779 1.00 47.03 89 SER A O 1
ATOM 755 N N . ASP A 1 90 ? -22.918 -10.681 36.600 1.00 55.16 90 ASP A N 1
ATOM 756 C CA . ASP A 1 90 ? -22.614 -10.837 38.019 1.00 55.16 90 ASP A CA 1
ATOM 757 C C . ASP A 1 90 ? -23.004 -12.233 38.542 1.00 55.16 90 ASP A C 1
ATOM 759 O O . ASP A 1 90 ? -24.186 -12.561 38.675 1.00 55.16 90 ASP A O 1
ATOM 763 N N . LYS A 1 91 ? -22.016 -13.039 38.931 1.00 49.41 91 LYS A N 1
ATOM 764 C CA . LYS A 1 91 ? -22.195 -13.975 40.042 1.00 49.41 91 LYS A CA 1
ATOM 765 C C . LYS A 1 91 ? -21.176 -13.642 41.113 1.00 49.41 91 LYS A C 1
ATOM 767 O O . LYS A 1 91 ? -20.039 -14.103 41.113 1.00 49.41 91 LYS A O 1
ATOM 772 N N . ARG A 1 92 ? -21.650 -12.796 42.029 1.00 53.38 92 ARG A N 1
ATOM 773 C CA . ARG A 1 92 ? -21.060 -12.539 43.335 1.00 53.38 92 ARG A CA 1
ATOM 774 C C . ARG A 1 92 ? -20.677 -13.845 44.020 1.00 53.38 92 ARG A C 1
ATOM 776 O O . ARG A 1 92 ? -21.487 -14.751 44.195 1.00 53.38 92 ARG A O 1
ATOM 783 N N . ASN A 1 93 ? -19.430 -13.839 44.462 1.00 53.03 93 ASN A N 1
ATOM 784 C CA . ASN A 1 93 ? -18.872 -14.581 45.575 1.00 53.03 93 ASN A CA 1
ATOM 785 C C . ASN A 1 93 ? -19.898 -14.752 46.715 1.00 53.03 93 ASN A C 1
ATOM 787 O O . ASN A 1 93 ? -20.255 -13.772 47.368 1.00 53.03 93 ASN A O 1
ATOM 791 N N . SER A 1 94 ? -20.348 -15.983 46.971 1.00 55.47 94 SER A N 1
ATOM 792 C CA . SER A 1 94 ? -21.008 -16.327 48.232 1.00 55.47 94 SER A CA 1
ATOM 793 C C . SER A 1 94 ? -20.087 -17.243 49.023 1.00 55.47 94 SER A C 1
ATOM 795 O O . SER A 1 94 ? -20.020 -18.455 48.833 1.00 55.47 94 SER A O 1
ATOM 797 N N . ARG A 1 95 ? -19.319 -16.590 49.887 1.00 56.25 95 ARG A N 1
ATOM 798 C CA . ARG A 1 95 ? -18.536 -17.163 50.971 1.00 56.25 95 ARG A CA 1
ATOM 799 C C . ARG A 1 95 ? -19.513 -17.534 52.094 1.00 56.25 95 ARG A C 1
ATOM 801 O O . ARG A 1 95 ? -20.028 -16.633 52.744 1.00 56.25 95 ARG A O 1
ATOM 808 N N . ASN A 1 96 ? -19.737 -18.822 52.346 1.00 58.03 96 ASN A N 1
ATOM 809 C CA . ASN A 1 96 ? -20.410 -19.312 53.559 1.00 58.03 96 ASN A CA 1
ATOM 810 C C . ASN A 1 96 ? -19.726 -20.633 53.969 1.00 58.03 96 ASN A C 1
ATOM 812 O O . ASN A 1 96 ? -19.792 -21.596 53.218 1.00 58.03 96 ASN A O 1
ATOM 816 N N . LYS A 1 97 ? -18.770 -20.665 54.910 1.00 55.50 97 LYS A N 1
ATOM 817 C CA . LYS A 1 97 ? -18.898 -20.676 56.385 1.00 55.50 97 LYS A CA 1
ATOM 818 C C . LYS A 1 97 ? -19.910 -21.708 56.928 1.00 55.50 97 LYS A C 1
ATOM 820 O O . LYS A 1 97 ? -21.105 -21.476 56.870 1.00 55.50 97 LYS A O 1
ATOM 825 N N . ASN A 1 98 ? -19.333 -22.757 57.530 1.00 52.91 98 ASN A N 1
ATOM 826 C CA . ASN A 1 98 ? -19.776 -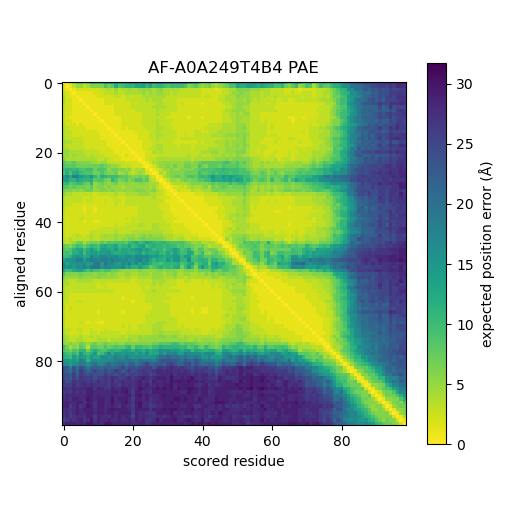23.592 58.659 1.00 52.91 98 ASN A CA 1
ATOM 827 C C . ASN A 1 98 ? -21.131 -24.321 58.610 1.00 52.91 98 ASN A C 1
ATOM 829 O O . ASN A 1 98 ? -22.176 -23.690 58.743 1.00 52.91 98 ASN A O 1
ATOM 833 N N . ALA A 1 99 ? -21.065 -25.656 58.646 1.00 45.91 99 ALA A N 1
ATOM 834 C CA . ALA A 1 99 ? -21.632 -26.501 59.707 1.00 45.91 99 ALA A CA 1
ATOM 835 C C . ALA A 1 99 ? -20.976 -27.889 59.649 1.00 45.91 99 ALA A C 1
ATOM 837 O O . ALA A 1 99 ? -20.881 -28.431 58.525 1.00 45.91 99 ALA A O 1
#

Radius of gyration: 22.07 Å; Cα contacts (8 Å, |Δi|>4): 47; chains: 1; bounding box: 42×36×73 Å

Solvent-accessible surface area (backbone atoms only — not comparable to full-atom values): 6252 Å² total; per-residue (Å²): 120,57,79,49,75,69,51,48,53,53,50,61,71,50,38,67,59,52,54,41,31,72,76,66,76,45,77,70,95,69,58,66,69,60,52,53,50,53,51,50,47,38,30,68,26,64,72,48,85,81,85,70,74,86,40,72,68,47,44,48,50,53,52,49,56,44,49,56,53,49,52,53,49,51,52,55,55,54,54,69,73,65,65,79,86,79,77,83,74,92,77,77,87,79,90,77,85,89,135

Mean predicted aligned error: 10.99 Å

Sequence (99 aa):
MKFTDEHIALLDEYMPIWVRLRDAHYVRNMEGRILETLQRIHNEALHVHFYNLWCNSCVAEMIRILYVNYEQFKAVRNVQQAKPEQTGSDKRNSRNKNA

Foldseek 3Di:
DDQDPVNVVLCVVCVVQVVCCVPVVDHDPDDPVNLVSLQVRLCVGVVDHDDDPPDRVSSSVSSVVSVVVVVVVVVVVVVVVPDDDPDDDDDDDDDDDDD

pLDDT: mean 78.59, std 16.14, range [38.22, 94.12]